Protein AF-J5KHW5-F1 (afdb_monomer)

Radius of gyration: 17.53 Å; Cα contacts (8 Å, |Δi|>4): 215; chains: 1; bounding box: 43×34×51 Å

Sequence (132 aa):
MKPLFPSVDVSGYTIIEFDVNENGKVIKPRSKESKCLLLNKKTDQKEFKDCGVFIYESIAASRYIKFSKPINSDGKSCRLQNQQHKFTFINKKGADYKYFENIRKSPDLKDMSHKEITPLKTPVDQARPRDY

Structure (mmCIF, N/CA/C/O backbone):
data_AF-J5KHW5-F1
#
_entry.id   AF-J5KHW5-F1
#
loop_
_atom_site.group_PDB
_atom_site.id
_atom_site.type_symbol
_atom_site.label_atom_id
_atom_site.label_alt_id
_atom_site.label_comp_id
_atom_site.label_asym_id
_atom_site.label_entity_id
_atom_site.label_seq_id
_atom_site.pdbx_PDB_ins_code
_atom_site.Cartn_x
_atom_site.Cartn_y
_atom_site.Cartn_z
_atom_site.occupancy
_atom_site.B_iso_or_equiv
_atom_site.auth_seq_id
_atom_site.auth_comp_id
_atom_site.auth_asym_id
_atom_site.auth_atom_id
_atom_site.pdbx_PDB_model_num
ATOM 1 N N . MET A 1 1 ? -2.599 -10.042 5.429 1.00 51.66 1 MET A N 1
ATOM 2 C CA . MET A 1 1 ? -2.425 -10.837 4.192 1.00 51.66 1 MET A CA 1
ATOM 3 C C . MET A 1 1 ? -1.450 -10.090 3.291 1.00 51.66 1 MET A C 1
ATOM 5 O O . MET A 1 1 ? -1.493 -8.866 3.303 1.00 51.66 1 MET A O 1
ATOM 9 N N . LYS A 1 2 ? -0.542 -10.777 2.583 1.00 66.25 2 LYS A N 1
ATOM 10 C CA . LYS A 1 2 ? 0.315 -10.121 1.575 1.00 66.25 2 LYS A CA 1
ATOM 11 C C . LYS A 1 2 ? -0.520 -9.861 0.311 1.00 66.25 2 LYS A C 1
ATOM 13 O O . LYS A 1 2 ? -1.327 -10.732 -0.011 1.00 66.25 2 LYS A O 1
ATOM 18 N N . PRO A 1 3 ? -0.367 -8.712 -0.369 1.00 64.81 3 PRO A N 1
ATOM 19 C CA . PRO A 1 3 ? -1.068 -8.468 -1.626 1.00 64.81 3 PRO A CA 1
ATOM 20 C C . PRO A 1 3 ? -0.683 -9.526 -2.662 1.00 64.81 3 PRO A C 1
ATOM 22 O O . PRO A 1 3 ? 0.460 -9.998 -2.673 1.00 64.81 3 PRO A O 1
ATOM 25 N N . LEU A 1 4 ? -1.642 -9.906 -3.508 1.00 72.38 4 LEU A N 1
ATOM 26 C CA . LEU A 1 4 ? -1.362 -10.771 -4.645 1.00 72.38 4 LEU A CA 1
ATOM 27 C C . LEU A 1 4 ? -0.532 -9.983 -5.656 1.00 72.38 4 LEU A C 1
ATOM 29 O O . LEU A 1 4 ? -0.736 -8.786 -5.857 1.00 72.38 4 LEU A O 1
ATOM 33 N N . PHE A 1 5 ? 0.448 -10.648 -6.257 1.00 69.31 5 PHE A N 1
ATOM 34 C CA . PHE A 1 5 ? 1.217 -10.032 -7.326 1.00 69.31 5 PHE A CA 1
ATOM 35 C C . PHE A 1 5 ? 0.321 -9.938 -8.568 1.00 69.31 5 PHE A C 1
ATOM 37 O O . PHE A 1 5 ? -0.278 -10.955 -8.929 1.00 69.31 5 PHE A O 1
ATOM 44 N N . PRO A 1 6 ? 0.203 -8.769 -9.219 1.00 67.62 6 PRO A N 1
ATOM 45 C CA . PRO A 1 6 ? -0.576 -8.665 -10.446 1.00 67.62 6 PRO A CA 1
ATOM 46 C C . PRO A 1 6 ? 0.076 -9.509 -11.548 1.00 67.62 6 PRO A C 1
ATOM 48 O O . PRO A 1 6 ? 1.276 -9.772 -11.506 1.00 67.62 6 PRO A O 1
ATOM 51 N N . SER A 1 7 ? -0.687 -9.926 -12.559 1.00 69.56 7 SER A N 1
ATOM 52 C CA . SER A 1 7 ? -0.223 -10.844 -13.620 1.00 69.56 7 SER A CA 1
ATOM 53 C C . SER A 1 7 ? 0.805 -10.244 -14.596 1.00 69.56 7 SER A C 1
ATOM 55 O O . SER A 1 7 ? 0.984 -10.757 -15.696 1.00 69.56 7 SER A O 1
ATOM 57 N N . VAL A 1 8 ? 1.465 -9.150 -14.221 1.00 71.81 8 VAL A N 1
ATOM 58 C CA . VAL A 1 8 ? 2.430 -8.418 -15.040 1.00 71.81 8 VAL A CA 1
ATOM 59 C C . VAL A 1 8 ? 3.839 -8.545 -14.472 1.00 71.81 8 VAL A C 1
ATOM 61 O O . VAL A 1 8 ? 4.052 -8.507 -13.260 1.00 71.81 8 VAL A O 1
ATOM 64 N N . ASP A 1 9 ? 4.815 -8.665 -15.369 1.00 81.06 9 ASP A N 1
ATOM 65 C CA . ASP A 1 9 ? 6.225 -8.884 -15.039 1.00 81.06 9 ASP A CA 1
ATOM 66 C C . ASP A 1 9 ? 6.949 -7.564 -14.720 1.00 81.06 9 ASP A C 1
ATOM 68 O O . ASP A 1 9 ? 7.917 -7.177 -15.367 1.00 81.06 9 ASP A O 1
ATOM 72 N N . VAL A 1 10 ? 6.437 -6.819 -13.739 1.00 86.56 10 VAL A N 1
ATOM 73 C CA . VAL A 1 10 ? 6.991 -5.525 -13.321 1.00 86.56 10 VAL A CA 1
ATOM 74 C C . VAL A 1 10 ? 7.071 -5.453 -11.802 1.00 86.56 10 VAL A C 1
ATOM 76 O O . VAL A 1 10 ? 6.171 -5.908 -11.097 1.00 86.56 10 VAL A O 1
ATOM 79 N N . SER A 1 11 ? 8.161 -4.887 -11.285 1.00 90.62 11 SER A N 1
ATOM 80 C CA . SER A 1 11 ? 8.291 -4.579 -9.859 1.00 90.62 11 SER A CA 1
ATOM 81 C C . SER A 1 11 ? 7.886 -3.140 -9.569 1.00 90.62 11 SER A C 1
ATOM 83 O O . SER A 1 11 ? 7.869 -2.291 -10.454 1.00 90.62 11 SER A O 1
ATOM 85 N N . GLY A 1 12 ? 7.597 -2.821 -8.315 1.00 91.62 12 GLY A N 1
ATOM 86 C CA . GLY A 1 12 ? 7.193 -1.479 -7.931 1.00 91.62 12 GLY A CA 1
ATOM 87 C C . GLY A 1 12 ? 6.683 -1.394 -6.504 1.00 91.62 12 GLY A C 1
ATOM 88 O O . GLY A 1 12 ? 6.936 -2.271 -5.675 1.00 91.62 12 GLY A O 1
ATOM 89 N N . TYR A 1 13 ? 5.9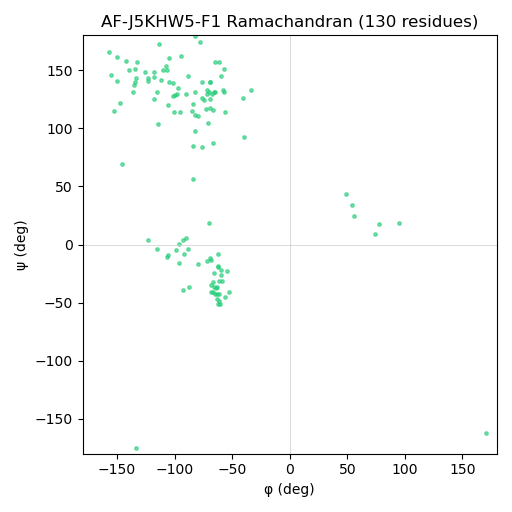68 -0.317 -6.204 1.00 92.00 13 TYR A N 1
ATOM 90 C CA . TYR A 1 13 ? 5.307 -0.134 -4.921 1.00 92.00 13 TYR A CA 1
ATOM 91 C C . TYR A 1 13 ? 4.037 0.703 -5.047 1.00 92.00 13 TYR A C 1
ATOM 93 O O . TYR A 1 13 ? 3.871 1.479 -5.985 1.00 92.00 13 TYR A O 1
ATOM 101 N N . THR A 1 14 ? 3.187 0.605 -4.032 1.00 93.88 14 THR A N 1
ATOM 102 C CA . THR A 1 14 ? 2.032 1.481 -3.839 1.00 93.88 14 THR A CA 1
ATOM 103 C C . THR A 1 14 ? 1.961 1.921 -2.388 1.00 93.88 14 THR A C 1
ATOM 105 O O . THR A 1 14 ? 2.139 1.112 -1.478 1.00 93.88 14 THR A O 1
ATOM 108 N N . ILE A 1 15 ? 1.678 3.199 -2.162 1.00 94.88 15 ILE A N 1
ATOM 109 C CA . ILE A 1 15 ? 1.342 3.757 -0.856 1.00 94.88 15 ILE A CA 1
ATOM 110 C C . ILE A 1 15 ? -0.174 3.910 -0.801 1.00 94.88 15 ILE A C 1
ATOM 112 O O . ILE A 1 15 ? -0.759 4.702 -1.544 1.00 94.88 15 ILE A O 1
ATOM 116 N N . ILE A 1 16 ? -0.807 3.142 0.081 1.00 94.88 16 ILE A N 1
ATOM 117 C CA . ILE A 1 16 ? -2.239 3.239 0.358 1.00 94.88 16 ILE A CA 1
ATOM 118 C C . ILE A 1 16 ? -2.431 4.084 1.606 1.00 94.88 16 ILE A C 1
ATOM 120 O O . ILE A 1 16 ? -1.813 3.816 2.634 1.00 94.88 16 ILE A O 1
ATOM 124 N N . GLU A 1 17 ? -3.300 5.080 1.504 1.00 96.19 17 GLU A N 1
ATOM 125 C CA . GLU A 1 17 ? -3.784 5.875 2.622 1.00 96.19 17 GLU A CA 1
ATOM 126 C C . GLU A 1 17 ? -5.176 5.393 3.032 1.00 96.19 17 GLU A C 1
ATOM 128 O O . GLU A 1 17 ? -6.003 5.064 2.181 1.00 96.19 17 GLU A O 1
ATOM 133 N N . PHE A 1 18 ? -5.429 5.315 4.331 1.00 96.06 18 PHE A N 1
ATOM 134 C CA . PHE A 1 18 ? -6.683 4.832 4.890 1.00 96.06 18 PHE A CA 1
ATOM 135 C C . PHE A 1 18 ? -6.906 5.368 6.304 1.00 96.06 18 PHE A C 1
ATOM 137 O O . PHE A 1 18 ? -5.977 5.821 6.970 1.00 96.06 18 PHE A O 1
ATOM 144 N N . ASP A 1 19 ? -8.136 5.241 6.789 1.00 96.12 19 ASP A N 1
ATOM 145 C CA . ASP A 1 19 ? -8.461 5.488 8.191 1.00 96.12 19 ASP A CA 1
ATOM 146 C C . ASP A 1 19 ? -8.674 4.156 8.922 1.00 96.12 19 ASP A C 1
ATOM 148 O O . ASP A 1 19 ? -8.962 3.121 8.313 1.00 96.12 19 ASP A O 1
ATOM 152 N N . VAL A 1 20 ? -8.580 4.179 10.248 1.00 94.38 20 VAL A N 1
ATOM 153 C CA . VAL A 1 20 ? -8.910 3.052 11.124 1.00 94.38 20 VAL A CA 1
ATOM 154 C C . VAL A 1 20 ? -10.053 3.472 12.031 1.00 94.38 20 VAL A C 1
ATOM 156 O O . VAL A 1 20 ? -9.980 4.493 12.718 1.00 94.38 20 VAL A O 1
ATOM 159 N N . ASN A 1 21 ? -11.130 2.694 12.024 1.00 94.56 21 ASN A N 1
ATOM 160 C CA . ASN A 1 21 ? -12.263 2.955 12.898 1.00 94.56 21 ASN A CA 1
ATOM 161 C C . ASN A 1 21 ? -12.001 2.489 14.343 1.00 94.56 21 ASN A C 1
ATOM 163 O O . ASN A 1 21 ? -11.024 1.809 14.642 1.00 94.56 21 ASN A O 1
ATOM 167 N N . GLU A 1 22 ? -12.949 2.798 15.219 1.00 93.06 22 GLU A N 1
ATOM 168 C CA . GLU A 1 22 ? -12.969 2.448 16.650 1.00 93.06 22 GLU A CA 1
ATOM 169 C C . GLU A 1 22 ? -12.805 0.945 16.944 1.00 93.06 22 GLU A C 1
ATOM 171 O O . GLU A 1 22 ? -12.336 0.549 18.007 1.00 93.06 22 GLU A O 1
ATOM 176 N N . ASN A 1 23 ? -13.130 0.083 15.979 1.00 92.56 23 ASN A N 1
ATOM 177 C CA . ASN A 1 23 ? -12.997 -1.366 16.110 1.00 92.56 23 ASN A CA 1
ATOM 178 C C . ASN A 1 23 ? -11.651 -1.903 15.596 1.00 92.56 23 ASN A C 1
ATOM 180 O O . ASN A 1 23 ? -11.466 -3.118 15.553 1.00 92.56 23 ASN A O 1
ATOM 184 N N . GLY A 1 24 ? -10.730 -1.032 15.172 1.00 90.62 24 GLY A N 1
ATOM 185 C CA . GLY A 1 24 ? -9.451 -1.435 14.585 1.00 90.62 24 GLY A CA 1
ATOM 186 C C . GLY A 1 24 ? -9.553 -1.902 13.126 1.00 90.62 24 GLY A C 1
ATOM 187 O O . GLY A 1 24 ? -8.651 -2.578 12.627 1.00 90.62 24 GLY A O 1
ATOM 188 N N . LYS A 1 25 ? -10.649 -1.572 12.423 1.00 94.25 25 LYS A N 1
ATOM 189 C CA . LYS A 1 25 ? -10.858 -1.937 11.013 1.00 94.25 25 LYS A CA 1
ATOM 190 C C . LYS A 1 25 ? -10.474 -0.788 10.084 1.00 94.25 25 LYS A C 1
ATOM 192 O O . LYS A 1 25 ? -10.900 0.349 10.285 1.00 94.25 25 LYS A O 1
ATOM 197 N N . VAL A 1 26 ? -9.747 -1.127 9.022 1.00 94.12 26 VAL A N 1
ATOM 198 C CA . VAL A 1 26 ? -9.415 -0.217 7.920 1.00 94.12 26 VAL A CA 1
ATOM 199 C C . VAL A 1 26 ? -10.674 0.207 7.160 1.00 94.12 26 VAL A C 1
ATOM 201 O O . VAL A 1 26 ? -11.483 -0.631 6.750 1.00 94.12 26 VAL A O 1
ATOM 204 N N . ILE A 1 27 ? -10.825 1.512 6.940 1.00 96.00 27 ILE A N 1
ATOM 205 C CA . ILE A 1 27 ? -11.905 2.127 6.165 1.00 96.00 27 ILE A CA 1
ATOM 206 C C . ILE A 1 27 ? -11.337 3.149 5.170 1.00 96.00 27 ILE A C 1
ATOM 208 O O . ILE A 1 27 ? -10.241 3.672 5.350 1.00 96.00 27 ILE A O 1
ATOM 212 N N . LYS A 1 28 ? -12.102 3.421 4.104 1.00 95.81 28 LYS A N 1
ATOM 213 C CA . LYS A 1 28 ? -11.759 4.387 3.042 1.00 95.81 28 LYS A CA 1
ATOM 214 C C . LYS A 1 28 ? -10.333 4.239 2.451 1.00 95.81 28 LYS A C 1
ATOM 216 O O . LYS A 1 28 ? -9.671 5.253 2.245 1.00 95.81 28 LYS A O 1
ATOM 221 N N . PRO A 1 29 ? -9.840 3.017 2.155 1.00 96.38 29 PRO A N 1
ATOM 222 C CA . PRO A 1 29 ? -8.519 2.870 1.556 1.00 96.38 29 PRO A CA 1
ATOM 223 C C . PRO A 1 29 ? -8.474 3.473 0.150 1.00 96.38 29 PRO A C 1
ATOM 225 O O . PRO A 1 29 ? -9.326 3.169 -0.688 1.00 96.38 29 PRO A O 1
ATOM 228 N N . ARG A 1 30 ? -7.454 4.288 -0.116 1.00 96.38 30 ARG A N 1
ATOM 229 C CA . ARG A 1 30 ? -7.193 4.928 -1.408 1.00 96.38 30 ARG A CA 1
ATOM 230 C C . ARG A 1 30 ? -5.705 4.921 -1.738 1.00 96.38 30 ARG A C 1
ATOM 232 O O . ARG A 1 30 ? -4.865 4.964 -0.845 1.00 96.38 30 ARG A O 1
ATOM 239 N N . SER A 1 31 ? -5.369 4.887 -3.023 1.00 95.69 31 SER A N 1
ATOM 240 C CA . SER A 1 31 ? -3.976 5.037 -3.451 1.00 95.69 31 SER A CA 1
ATOM 241 C C . SER A 1 31 ? -3.550 6.494 -3.359 1.00 95.69 31 SER A C 1
ATOM 243 O O . SER A 1 31 ? -4.200 7.360 -3.939 1.00 95.69 31 SER A O 1
ATOM 245 N N . LYS A 1 32 ? -2.447 6.744 -2.654 1.00 95.19 32 LYS A N 1
ATOM 246 C CA . LYS A 1 32 ? -1.769 8.043 -2.620 1.00 95.19 32 LYS A CA 1
ATOM 247 C C . LYS A 1 32 ? -0.674 8.123 -3.678 1.00 95.19 32 LYS A C 1
ATOM 249 O O . LYS A 1 32 ? -0.510 9.150 -4.320 1.00 95.19 32 LYS A O 1
ATOM 254 N N . GLU A 1 33 ? 0.056 7.031 -3.867 1.00 93.75 33 GLU A N 1
ATOM 255 C CA . GLU A 1 33 ? 1.158 6.935 -4.820 1.00 93.75 33 GLU A CA 1
ATOM 256 C C . GLU A 1 33 ? 1.269 5.494 -5.306 1.00 93.75 33 GLU A C 1
ATOM 258 O O . GLU A 1 33 ? 1.124 4.563 -4.516 1.00 93.75 33 GLU A O 1
ATOM 263 N N . SER A 1 34 ? 1.547 5.290 -6.589 1.00 94.94 34 SER A N 1
ATOM 264 C CA . SER A 1 34 ? 1.793 3.960 -7.139 1.00 94.94 34 SER A CA 1
ATOM 265 C C . SER A 1 34 ? 2.805 4.059 -8.264 1.00 94.94 34 SER A C 1
ATOM 267 O O . SER A 1 34 ? 2.582 4.794 -9.225 1.00 94.94 34 SER A O 1
ATOM 269 N N . LYS A 1 35 ? 3.921 3.337 -8.134 1.00 94.62 35 LYS A N 1
ATOM 270 C CA . LYS A 1 35 ? 5.042 3.409 -9.068 1.00 94.62 35 LYS A CA 1
ATOM 271 C C . LYS A 1 35 ? 5.554 2.042 -9.484 1.00 94.62 35 LYS A C 1
ATOM 273 O O . LYS A 1 35 ? 5.652 1.124 -8.673 1.00 94.62 35 LYS A O 1
ATOM 278 N N . CYS A 1 36 ? 5.954 1.953 -10.743 1.00 92.88 36 CYS A N 1
ATOM 279 C CA . CYS A 1 36 ? 6.602 0.811 -11.362 1.00 92.88 36 CYS A CA 1
ATOM 280 C C . CYS A 1 36 ? 8.083 1.120 -11.542 1.00 92.88 36 CYS A C 1
ATOM 282 O O . CYS A 1 36 ? 8.453 2.230 -11.922 1.00 92.88 36 CYS A O 1
ATOM 284 N N . LEU A 1 37 ? 8.923 0.129 -11.284 1.00 91.12 37 LEU A N 1
ATOM 285 C CA . LEU A 1 37 ? 10.341 0.178 -11.571 1.00 91.12 37 LEU A CA 1
ATOM 286 C C . LEU A 1 37 ? 10.547 -0.166 -13.046 1.00 91.12 37 LEU A C 1
ATOM 288 O O . LEU A 1 37 ? 10.314 -1.299 -13.457 1.00 91.12 37 LEU A O 1
ATOM 292 N N . LEU A 1 38 ? 10.964 0.815 -13.840 1.00 89.62 38 LEU A N 1
ATOM 293 C CA . LEU A 1 38 ? 11.129 0.673 -15.284 1.00 89.62 38 LEU A CA 1
ATOM 294 C C . LEU A 1 38 ? 12.544 1.077 -15.697 1.00 89.62 38 LEU A C 1
ATOM 296 O O . LEU A 1 38 ? 13.147 1.961 -15.092 1.00 89.62 38 LEU A O 1
ATOM 300 N N . LEU A 1 39 ? 13.067 0.445 -16.749 1.00 88.00 39 LEU A N 1
ATOM 301 C CA . LEU A 1 39 ? 14.338 0.838 -17.352 1.00 88.00 39 LEU A CA 1
ATOM 302 C C . LEU A 1 39 ? 14.154 2.125 -18.165 1.00 88.00 39 LEU A C 1
ATOM 304 O O . LEU A 1 39 ? 13.327 2.193 -19.080 1.00 88.00 39 LEU A O 1
ATOM 308 N N . ASN A 1 40 ? 14.946 3.144 -17.857 1.00 88.69 40 ASN A N 1
ATOM 309 C CA . ASN A 1 40 ? 15.051 4.343 -18.667 1.00 88.69 40 ASN A CA 1
ATOM 310 C C . ASN A 1 40 ? 15.971 4.065 -19.861 1.00 88.69 40 ASN A C 1
ATOM 312 O O . ASN A 1 40 ? 17.181 3.947 -19.709 1.00 88.69 40 ASN A O 1
ATOM 316 N N . LYS A 1 41 ? 15.405 4.009 -21.070 1.00 88.88 41 LYS A N 1
ATOM 317 C CA . LYS A 1 41 ? 16.162 3.706 -22.298 1.00 88.88 41 LYS A CA 1
ATOM 318 C C . LYS A 1 41 ? 17.251 4.731 -22.644 1.00 88.88 41 LYS A C 1
ATOM 320 O O . LYS A 1 41 ? 18.106 4.427 -23.463 1.00 88.88 41 LYS A O 1
ATOM 325 N N . LYS A 1 42 ? 17.198 5.948 -22.088 1.00 90.19 42 LYS A N 1
ATOM 326 C CA . LYS A 1 42 ? 18.182 7.007 -22.369 1.00 90.19 42 LYS A CA 1
ATOM 327 C C . LYS A 1 42 ? 19.400 6.929 -21.454 1.00 90.19 42 LYS A C 1
ATOM 329 O O . LYS A 1 42 ? 20.498 7.238 -21.892 1.00 90.19 42 LYS A O 1
ATOM 334 N N . THR A 1 43 ? 19.193 6.565 -20.191 1.00 90.19 43 THR A N 1
ATOM 335 C CA . THR A 1 43 ? 20.252 6.519 -19.170 1.00 90.19 43 THR A CA 1
ATOM 336 C C . THR A 1 43 ? 20.692 5.098 -18.828 1.00 90.19 43 THR A C 1
ATOM 338 O O . THR A 1 43 ? 21.660 4.934 -18.096 1.00 90.19 43 THR A O 1
ATOM 341 N N . ASP A 1 44 ? 19.973 4.088 -19.325 1.00 86.75 44 ASP A N 1
ATOM 342 C CA . ASP A 1 44 ? 20.122 2.665 -18.996 1.00 86.75 44 ASP A CA 1
ATOM 343 C C . ASP A 1 44 ? 20.013 2.358 -17.487 1.00 86.75 44 ASP A C 1
ATOM 345 O O . ASP A 1 44 ? 20.507 1.357 -16.972 1.00 86.75 44 ASP A O 1
ATOM 349 N N . GLN A 1 45 ? 19.329 3.235 -16.745 1.00 87.00 45 GLN A N 1
ATOM 350 C CA . GLN A 1 45 ? 19.115 3.106 -15.305 1.00 87.00 45 GLN A CA 1
ATOM 351 C C . GLN A 1 45 ? 17.655 2.799 -14.987 1.00 87.00 45 GLN A C 1
ATOM 353 O O . GLN A 1 45 ? 16.740 3.214 -15.698 1.00 87.00 45 GLN A O 1
ATOM 358 N N . LYS A 1 46 ? 17.417 2.076 -13.889 1.00 86.44 46 LYS A N 1
ATOM 359 C CA . LYS A 1 46 ? 16.058 1.824 -13.403 1.00 86.44 46 LYS A CA 1
ATOM 360 C C . LYS A 1 46 ? 15.548 3.001 -12.584 1.00 86.44 46 LYS A C 1
ATOM 362 O O . LYS A 1 46 ? 16.212 3.440 -11.648 1.00 86.44 46 LYS A O 1
ATOM 367 N N . GLU A 1 47 ? 14.337 3.441 -12.893 1.00 89.62 47 GLU A N 1
ATOM 368 C CA . GLU A 1 47 ? 13.667 4.545 -12.213 1.00 89.62 47 GLU A CA 1
ATOM 369 C C . GLU A 1 47 ? 12.211 4.194 -11.889 1.00 89.62 47 GLU A C 1
ATOM 371 O O . GLU A 1 47 ? 11.572 3.392 -12.576 1.00 89.62 47 GLU A O 1
ATOM 376 N N . PHE A 1 48 ? 11.685 4.792 -10.821 1.00 91.62 48 PHE A N 1
ATOM 377 C CA . PHE A 1 48 ? 10.285 4.640 -10.445 1.00 91.62 48 PHE A CA 1
ATOM 378 C C . PHE A 1 48 ? 9.418 5.627 -11.230 1.00 91.62 48 PHE A C 1
ATOM 380 O O . PHE A 1 48 ? 9.589 6.838 -11.097 1.00 91.62 48 PHE A O 1
ATOM 387 N N . LYS A 1 49 ? 8.457 5.113 -12.001 1.00 93.50 49 LYS A N 1
ATOM 388 C CA . LYS A 1 49 ? 7.460 5.908 -12.737 1.00 93.50 49 LYS A CA 1
ATOM 389 C C . LYS A 1 49 ? 6.059 5.607 -12.264 1.00 93.50 49 LYS A C 1
ATOM 391 O O . LYS A 1 49 ? 5.776 4.464 -11.916 1.00 93.50 49 LYS A O 1
ATOM 396 N N . ASP A 1 50 ? 5.184 6.601 -12.318 1.00 95.00 50 ASP A N 1
ATOM 397 C CA . ASP A 1 50 ? 3.784 6.428 -11.947 1.00 95.00 50 ASP A CA 1
ATOM 398 C C . ASP A 1 50 ? 3.120 5.326 -12.783 1.00 95.00 50 ASP A C 1
ATOM 400 O O . ASP A 1 50 ? 3.257 5.272 -14.007 1.00 95.00 50 ASP A O 1
ATOM 404 N N . CYS A 1 51 ? 2.425 4.412 -12.107 1.00 92.50 51 CYS A N 1
ATOM 405 C CA . CYS A 1 51 ? 1.693 3.327 -12.749 1.00 92.50 51 CYS A CA 1
ATOM 406 C C . CYS A 1 51 ? 0.538 2.823 -11.872 1.00 92.50 51 CYS A C 1
ATOM 408 O O . CYS A 1 51 ? 0.644 2.757 -10.649 1.00 92.50 51 CYS A O 1
ATOM 410 N N . GLY A 1 52 ? -0.567 2.402 -12.494 1.00 92.12 52 GLY A N 1
ATOM 411 C CA . GLY A 1 52 ? -1.769 1.929 -11.786 1.00 92.12 52 GLY A CA 1
ATOM 412 C C . GLY A 1 52 ? -1.794 0.436 -11.437 1.00 92.12 52 GLY A C 1
ATOM 413 O O . GLY A 1 52 ? -2.725 -0.024 -10.782 1.00 92.12 52 GLY A O 1
ATOM 414 N N . VAL A 1 53 ? -0.778 -0.317 -11.862 1.00 92.12 53 VAL A N 1
ATOM 415 C CA . VAL A 1 53 ? -0.731 -1.791 -11.857 1.00 92.12 53 VAL A CA 1
ATOM 416 C C . VAL A 1 53 ? -1.041 -2.416 -10.492 1.00 92.12 53 VAL A C 1
ATOM 418 O O . VAL A 1 53 ? -1.738 -3.423 -10.404 1.00 92.12 53 VAL A O 1
ATOM 421 N N . PHE A 1 54 ? -0.525 -1.822 -9.420 1.00 91.19 54 PHE A N 1
ATOM 422 C CA . PHE A 1 54 ? -0.554 -2.403 -8.078 1.00 91.19 54 PHE A CA 1
ATOM 423 C C . PHE A 1 54 ? -1.682 -1.850 -7.195 1.00 91.19 54 PHE A C 1
ATOM 425 O O . PHE A 1 54 ? -1.863 -2.311 -6.065 1.00 91.19 54 PHE A O 1
ATOM 432 N N . ILE A 1 55 ? -2.442 -0.860 -7.681 1.00 93.50 55 ILE A N 1
ATOM 433 C CA . ILE A 1 55 ? -3.412 -0.108 -6.872 1.00 93.50 55 ILE A CA 1
ATOM 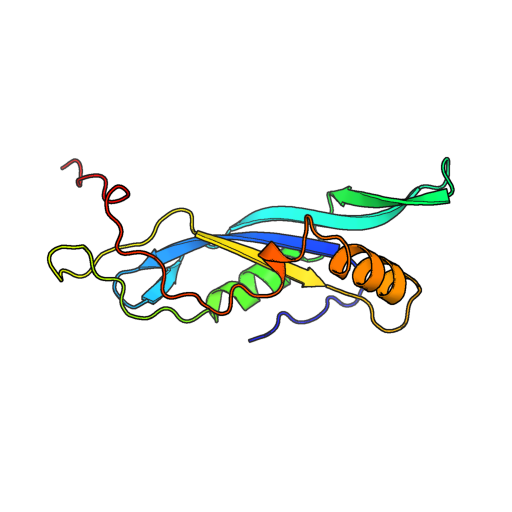434 C C . ILE A 1 55 ? -4.509 -1.025 -6.336 1.00 93.50 55 ILE A C 1
ATOM 436 O O . ILE A 1 55 ? -4.780 -1.021 -5.135 1.00 93.50 55 ILE A O 1
ATOM 440 N N . TYR A 1 56 ? -5.126 -1.815 -7.217 1.00 93.38 56 TYR A N 1
ATOM 441 C CA . TYR A 1 56 ? -6.252 -2.674 -6.855 1.00 93.38 56 TYR A CA 1
ATOM 442 C C . TYR A 1 56 ? -5.858 -3.694 -5.782 1.00 93.38 56 TYR A C 1
ATOM 444 O O . TYR A 1 56 ? -6.481 -3.748 -4.720 1.00 93.38 56 TYR A O 1
ATOM 452 N N . GLU A 1 57 ? -4.768 -4.426 -6.017 1.00 91.81 57 GLU A N 1
ATOM 453 C CA . GLU A 1 57 ? -4.266 -5.441 -5.087 1.00 91.81 57 GLU A CA 1
ATOM 454 C C . GLU A 1 57 ? -3.838 -4.838 -3.748 1.00 91.81 57 GLU A C 1
ATOM 456 O O . GLU A 1 57 ? -4.083 -5.410 -2.686 1.00 91.81 57 GLU A O 1
ATOM 461 N N . SER A 1 58 ? -3.260 -3.637 -3.771 1.00 92.44 58 SER A N 1
ATOM 462 C CA . SER A 1 58 ? -2.873 -2.919 -2.555 1.00 92.44 58 SER A CA 1
ATOM 463 C C . SER A 1 58 ? -4.089 -2.459 -1.743 1.00 92.44 58 SER A C 1
ATOM 465 O O . SER A 1 58 ? -4.094 -2.578 -0.517 1.00 92.44 58 SER A O 1
ATOM 467 N N . ILE A 1 59 ? -5.149 -1.974 -2.399 1.00 94.06 59 ILE A N 1
ATOM 468 C CA . ILE A 1 59 ? -6.418 -1.621 -1.741 1.00 94.06 59 ILE A CA 1
ATOM 469 C C . ILE A 1 59 ? -7.107 -2.871 -1.181 1.00 94.06 59 ILE A C 1
ATOM 471 O O . ILE A 1 59 ? -7.651 -2.835 -0.078 1.00 94.06 59 ILE A O 1
ATOM 475 N N . ALA A 1 60 ? -7.097 -3.982 -1.917 1.00 92.12 60 ALA A N 1
ATOM 476 C CA . ALA A 1 60 ? -7.659 -5.237 -1.438 1.00 92.12 60 ALA A CA 1
ATOM 477 C C . ALA A 1 60 ? -6.894 -5.739 -0.204 1.00 92.12 60 ALA A C 1
ATOM 479 O O . ALA A 1 60 ? -7.509 -6.050 0.816 1.00 92.12 60 ALA A O 1
ATOM 480 N N . ALA A 1 61 ? -5.560 -5.732 -0.252 1.00 89.81 61 ALA A N 1
ATOM 481 C CA . ALA A 1 61 ? -4.705 -6.162 0.848 1.00 89.81 61 ALA A CA 1
ATOM 482 C C . ALA A 1 61 ? -4.812 -5.265 2.088 1.00 89.81 61 ALA A C 1
ATOM 484 O O . ALA A 1 61 ? -4.787 -5.780 3.209 1.00 89.81 61 ALA A O 1
ATOM 485 N N . SER A 1 62 ? -4.972 -3.947 1.916 1.00 91.94 62 SER A N 1
ATOM 486 C CA . SER A 1 62 ? -5.070 -3.010 3.044 1.00 91.94 62 SER A CA 1
ATOM 487 C C . SER A 1 62 ? -6.270 -3.297 3.945 1.00 91.94 62 SER A C 1
ATOM 489 O O . SER A 1 62 ? -6.168 -3.163 5.163 1.00 91.94 62 SER A O 1
ATOM 491 N N . ARG A 1 63 ? -7.374 -3.810 3.388 1.00 90.81 63 ARG A N 1
ATOM 492 C CA . ARG A 1 63 ? -8.565 -4.220 4.155 1.00 90.81 63 ARG A CA 1
ATOM 493 C C . ARG A 1 63 ? -8.293 -5.352 5.151 1.00 90.81 63 ARG A C 1
ATOM 495 O O . ARG A 1 63 ? -9.075 -5.533 6.080 1.00 90.81 63 ARG A O 1
ATOM 502 N N . TYR A 1 64 ? -7.202 -6.098 4.971 1.00 91.44 64 TYR A N 1
ATOM 503 C CA . TYR A 1 64 ? -6.787 -7.187 5.858 1.00 91.44 64 TYR A CA 1
ATOM 504 C C . TYR A 1 64 ? -5.743 -6.769 6.900 1.00 91.44 64 TYR A C 1
ATOM 506 O O . TYR A 1 64 ? -5.289 -7.621 7.670 1.00 91.44 64 TYR A O 1
ATOM 514 N N . ILE A 1 65 ? -5.325 -5.500 6.926 1.00 87.88 65 ILE A N 1
ATOM 515 C CA . ILE A 1 65 ? -4.489 -4.981 8.008 1.00 87.88 65 ILE A CA 1
ATOM 516 C C . ILE A 1 65 ? -5.356 -4.924 9.269 1.00 87.88 65 ILE A C 1
ATOM 518 O O . ILE A 1 65 ? -6.445 -4.349 9.265 1.00 87.88 65 ILE A O 1
ATOM 522 N N . LYS A 1 66 ? -4.881 -5.558 10.342 1.00 84.56 66 LYS A N 1
ATOM 523 C CA . LYS A 1 66 ? -5.563 -5.579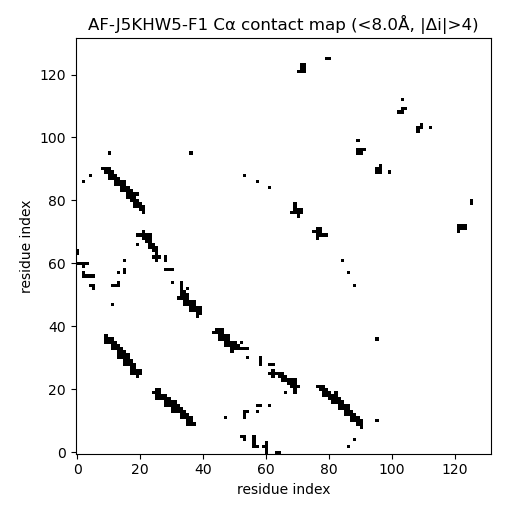 11.636 1.00 84.56 66 LYS A CA 1
ATOM 524 C C . LYS A 1 66 ? -4.896 -4.583 12.568 1.00 84.56 66 LYS A C 1
ATOM 526 O O . LYS A 1 66 ? -3.687 -4.659 12.769 1.00 84.56 66 LYS A O 1
ATOM 531 N N . PHE A 1 67 ? -5.697 -3.709 13.158 1.00 88.88 67 PHE A N 1
ATOM 532 C CA . PHE A 1 67 ? -5.283 -2.866 14.268 1.00 88.88 67 PHE A CA 1
ATOM 533 C C . PHE A 1 67 ? -5.924 -3.386 15.551 1.00 88.88 67 PHE A C 1
ATOM 535 O O . PHE A 1 67 ? -7.020 -3.953 15.529 1.00 88.88 67 PHE A O 1
ATOM 542 N N . SER A 1 68 ? -5.249 -3.182 16.679 1.00 88.94 68 SER A N 1
ATOM 543 C CA . SER A 1 68 ? -5.939 -3.185 17.965 1.00 88.94 68 SER A CA 1
ATOM 544 C C . SER A 1 68 ? -6.980 -2.062 17.978 1.00 88.94 68 SER A C 1
ATOM 546 O O . SER A 1 68 ? -6.870 -1.097 17.217 1.00 88.94 68 SER A O 1
ATOM 548 N N . LYS A 1 69 ? -8.007 -2.189 18.827 1.00 92.50 69 LYS A N 1
ATOM 549 C CA . LYS A 1 69 ? -8.984 -1.113 19.025 1.00 92.50 69 LYS A CA 1
ATOM 550 C C . LYS A 1 69 ? -8.226 0.149 19.455 1.00 92.50 69 LYS A C 1
ATOM 552 O O . LYS A 1 69 ? -7.598 0.116 20.516 1.00 92.50 69 LYS A O 1
ATOM 557 N N . PRO A 1 70 ? -8.214 1.212 18.638 1.00 89.62 70 PRO A N 1
ATOM 558 C CA . PRO A 1 70 ? -7.446 2.399 18.959 1.00 89.62 70 PRO A CA 1
ATOM 559 C C . PRO A 1 70 ? -8.104 3.123 20.136 1.00 89.62 70 PRO A C 1
ATOM 561 O O . PRO A 1 70 ? -9.314 3.357 20.144 1.00 89.62 70 PRO A O 1
ATOM 564 N N . ILE A 1 71 ? -7.291 3.465 21.131 1.00 92.06 71 ILE A N 1
ATOM 565 C CA . ILE A 1 71 ? -7.696 4.229 22.310 1.00 92.06 71 ILE A CA 1
ATOM 566 C C . ILE A 1 71 ? -6.924 5.547 22.351 1.00 92.06 71 ILE A C 1
ATOM 568 O O . ILE A 1 71 ? -5.768 5.616 21.929 1.00 92.06 71 ILE A O 1
ATOM 572 N N . ASN A 1 72 ? -7.574 6.609 22.818 1.00 88.31 72 ASN A N 1
ATOM 573 C CA . ASN A 1 72 ? -6.927 7.891 23.070 1.00 88.31 72 ASN A CA 1
ATOM 574 C C . ASN A 1 72 ? -6.231 7.899 24.447 1.00 88.31 72 ASN A C 1
ATOM 576 O O . ASN A 1 72 ? -6.289 6.922 25.196 1.00 88.31 72 ASN A O 1
ATOM 580 N N . SER A 1 73 ? -5.590 9.018 24.787 1.00 87.69 73 SER A N 1
ATOM 581 C CA . SER A 1 73 ? -4.901 9.207 26.072 1.00 87.69 73 SER A CA 1
ATOM 582 C C . SER A 1 73 ? -5.818 9.079 27.297 1.00 87.69 73 SER A C 1
ATOM 584 O O . SER A 1 73 ? -5.339 8.747 28.374 1.00 87.69 73 SER A O 1
ATOM 586 N N . ASP A 1 74 ? -7.130 9.265 27.125 1.00 88.31 74 ASP A N 1
ATOM 587 C CA . ASP A 1 74 ? -8.140 9.121 28.184 1.00 88.31 74 ASP A CA 1
ATOM 588 C C . ASP A 1 74 ? -8.707 7.691 28.283 1.00 88.31 74 ASP A C 1
ATOM 590 O O . ASP A 1 74 ? -9.691 7.455 28.985 1.00 88.31 74 ASP A O 1
ATOM 594 N N . GLY A 1 75 ? -8.160 6.738 27.520 1.00 88.19 75 GLY A N 1
ATOM 595 C CA . GLY A 1 75 ? -8.640 5.354 27.464 1.00 88.19 75 GLY A CA 1
ATOM 596 C C . GLY A 1 75 ? -9.949 5.157 26.689 1.00 88.19 75 GLY A C 1
ATOM 597 O O . GLY A 1 75 ? -10.520 4.066 26.711 1.00 88.19 75 GLY A O 1
ATOM 598 N N . LYS A 1 76 ? -10.442 6.180 25.981 1.00 89.44 76 LYS A N 1
ATOM 599 C CA . LYS A 1 76 ? -11.662 6.108 25.166 1.00 89.44 76 LYS A CA 1
ATOM 600 C C . LYS A 1 76 ? -11.350 5.640 23.749 1.00 89.44 76 LYS A C 1
ATOM 602 O O . LYS A 1 76 ? -10.333 6.007 23.165 1.00 89.44 76 LYS A O 1
ATOM 607 N N . SER A 1 77 ? -12.272 4.871 23.175 1.00 90.81 77 SER A N 1
ATOM 608 C CA . SER A 1 77 ? -12.197 4.428 21.781 1.00 90.81 77 SER A CA 1
ATOM 609 C C . SER A 1 77 ? -12.130 5.621 20.821 1.00 90.81 77 SER A C 1
ATOM 611 O O . SER A 1 77 ? -12.912 6.564 20.951 1.00 90.81 77 SER A O 1
ATOM 613 N N . CYS A 1 78 ? -11.213 5.588 19.853 1.00 91.81 78 CYS A N 1
ATOM 614 C CA . CYS A 1 78 ? -10.983 6.691 18.918 1.00 91.81 78 CYS A CA 1
ATOM 615 C C . CYS A 1 78 ? -10.874 6.216 17.459 1.00 91.81 78 CYS A C 1
ATOM 617 O O . CYS A 1 78 ? -11.123 5.057 17.144 1.00 91.81 78 CYS A O 1
ATOM 619 N N . ARG A 1 79 ? -10.560 7.120 16.526 1.00 92.62 79 ARG A N 1
ATOM 620 C CA . ARG A 1 79 ? -10.285 6.784 15.120 1.00 92.62 79 ARG A CA 1
ATOM 621 C C . ARG A 1 79 ? -8.902 7.281 14.748 1.00 92.62 79 ARG A C 1
ATOM 623 O O . ARG A 1 79 ? -8.515 8.365 15.172 1.00 92.62 79 ARG A O 1
ATOM 630 N N . LEU A 1 80 ? -8.197 6.518 13.920 1.00 92.44 80 LEU A N 1
ATOM 631 C CA . LEU A 1 80 ? -6.926 6.946 13.338 1.00 92.44 80 LEU A CA 1
ATOM 632 C C . LEU A 1 80 ? -7.192 7.443 11.921 1.00 92.44 80 LEU A C 1
ATOM 634 O O . LEU A 1 80 ? -7.835 6.739 11.144 1.00 92.44 80 LEU A O 1
ATOM 638 N N . GLN A 1 81 ? -6.716 8.638 11.587 1.00 92.56 81 GLN A N 1
ATOM 639 C CA . GLN A 1 81 ? -6.903 9.230 10.260 1.00 92.56 81 GLN A CA 1
ATOM 640 C C . GLN A 1 81 ? -5.599 9.226 9.466 1.00 92.56 81 GLN A C 1
ATOM 642 O O . GLN A 1 81 ? -4.520 9.271 10.058 1.00 92.56 81 GLN A O 1
ATOM 647 N N . ASN A 1 82 ? -5.706 9.204 8.134 1.00 92.62 82 ASN A N 1
ATOM 648 C CA . ASN A 1 82 ? -4.584 9.377 7.198 1.00 92.62 82 ASN A CA 1
ATOM 649 C C . ASN A 1 82 ? -3.403 8.419 7.443 1.00 92.62 82 ASN A C 1
ATOM 651 O O . ASN A 1 82 ? -2.236 8.773 7.251 1.00 92.62 82 ASN A O 1
ATOM 655 N N . GLN A 1 83 ? -3.700 7.199 7.884 1.00 94.31 83 GLN A N 1
ATOM 656 C CA . GLN A 1 83 ? -2.699 6.157 8.058 1.00 94.31 83 GLN A CA 1
ATOM 657 C C . GLN A 1 83 ? -2.209 5.710 6.689 1.00 94.31 83 GLN A C 1
ATOM 659 O O . GLN A 1 83 ? -2.993 5.592 5.750 1.00 94.31 83 GLN A O 1
ATOM 664 N N . GLN A 1 84 ? -0.910 5.462 6.563 1.00 94.19 84 GLN A N 1
ATOM 665 C CA . GLN A 1 84 ? -0.306 5.074 5.294 1.00 94.19 84 GLN A CA 1
ATOM 666 C C . GLN A 1 84 ? 0.424 3.746 5.433 1.00 94.19 84 GLN A C 1
ATOM 668 O O . GLN A 1 84 ? 1.090 3.480 6.434 1.00 94.19 84 GLN A O 1
ATOM 673 N N . HIS A 1 85 ? 0.318 2.913 4.403 1.00 91.94 85 HIS A N 1
ATOM 674 C CA . HIS A 1 85 ? 1.076 1.675 4.301 1.00 91.94 85 HIS A CA 1
ATOM 675 C C . HIS A 1 85 ? 1.639 1.506 2.893 1.00 91.94 85 HIS A C 1
ATOM 677 O O . HIS A 1 85 ? 0.917 1.639 1.902 1.00 91.94 85 HIS A O 1
ATOM 683 N N . LYS A 1 86 ? 2.935 1.191 2.814 1.00 91.38 86 LYS A N 1
ATOM 684 C CA . LYS A 1 86 ? 3.637 0.937 1.557 1.00 91.38 86 LYS A CA 1
ATOM 685 C C . LYS A 1 86 ? 3.670 -0.559 1.265 1.00 91.38 86 LYS A C 1
ATOM 687 O O . LYS A 1 86 ? 4.360 -1.317 1.940 1.00 91.38 86 LYS A O 1
ATOM 692 N N . PHE A 1 87 ? 2.985 -0.969 0.208 1.00 89.38 87 PHE A N 1
ATOM 693 C CA . PHE A 1 87 ? 3.098 -2.304 -0.362 1.00 89.38 87 PHE A CA 1
ATOM 694 C C . PHE A 1 87 ? 4.187 -2.308 -1.428 1.00 89.38 87 PHE A C 1
ATOM 696 O O . PHE A 1 87 ? 4.189 -1.457 -2.312 1.00 89.38 87 PHE A O 1
ATOM 703 N N . THR A 1 88 ? 5.121 -3.254 -1.345 1.00 89.94 88 THR A N 1
ATOM 704 C CA . THR A 1 88 ? 6.209 -3.397 -2.322 1.00 89.94 88 THR A CA 1
ATOM 705 C C . THR A 1 88 ? 6.060 -4.721 -3.055 1.00 89.94 88 THR A C 1
ATOM 707 O O . THR A 1 88 ? 5.903 -5.773 -2.434 1.00 89.94 88 THR A O 1
ATOM 710 N N . PHE A 1 89 ? 6.138 -4.655 -4.376 1.00 87.81 89 PHE A N 1
ATOM 711 C CA . PHE A 1 89 ? 5.967 -5.763 -5.298 1.00 87.81 89 PHE 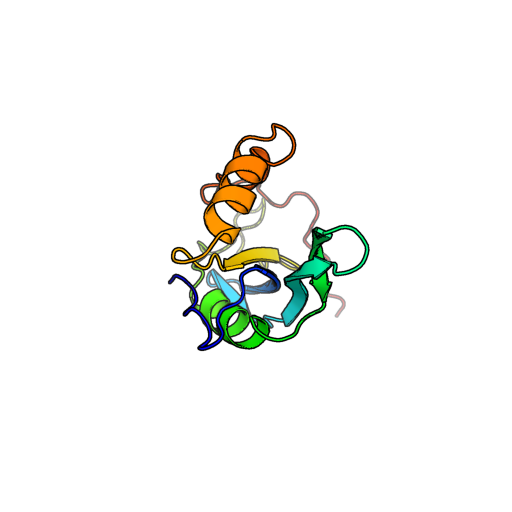A CA 1
ATOM 712 C C . PHE A 1 89 ? 7.308 -5.989 -5.984 1.00 87.81 89 PHE A C 1
ATOM 714 O O . PHE A 1 89 ? 7.714 -5.210 -6.836 1.00 87.81 89 PHE A O 1
ATOM 721 N N . ILE A 1 90 ? 8.030 -7.031 -5.576 1.00 85.69 90 ILE A N 1
ATOM 722 C CA . ILE A 1 90 ? 9.300 -7.413 -6.196 1.00 85.69 90 ILE A CA 1
ATOM 723 C C . ILE A 1 90 ? 9.085 -8.662 -7.041 1.00 85.69 90 ILE A C 1
ATOM 725 O O . ILE A 1 90 ? 8.741 -9.723 -6.511 1.00 85.69 90 ILE A O 1
ATOM 729 N N . ASN A 1 91 ? 9.351 -8.550 -8.336 1.00 79.75 91 ASN A N 1
ATOM 730 C CA . ASN A 1 91 ? 9.468 -9.703 -9.203 1.00 79.75 91 ASN A CA 1
ATOM 731 C C . ASN A 1 91 ? 10.767 -10.459 -8.880 1.00 79.75 91 ASN A C 1
ATOM 733 O O . ASN A 1 91 ? 11.872 -10.035 -9.222 1.00 79.75 91 ASN A O 1
ATOM 737 N N . LYS A 1 92 ? 10.630 -11.599 -8.197 1.00 68.81 92 LYS A N 1
ATOM 738 C CA . LYS A 1 92 ? 11.762 -12.413 -7.726 1.00 68.81 92 LYS A CA 1
ATOM 739 C C . LYS A 1 92 ? 12.507 -13.153 -8.836 1.00 68.81 92 LYS A C 1
ATOM 741 O O . LYS A 1 92 ? 13.589 -13.669 -8.578 1.00 68.81 92 LYS A O 1
ATOM 746 N N . LYS A 1 93 ? 11.932 -13.245 -10.036 1.00 67.50 93 LYS A N 1
ATOM 747 C CA . LYS A 1 93 ? 12.536 -13.960 -11.168 1.00 67.50 93 LYS A CA 1
ATOM 748 C C . LYS A 1 93 ? 13.402 -13.053 -12.051 1.00 67.50 93 LYS A C 1
ATOM 750 O O . LYS A 1 93 ? 14.100 -13.562 -12.919 1.00 67.50 93 LYS A O 1
ATOM 755 N N . GLY A 1 94 ? 13.380 -11.736 -11.824 1.00 66.06 94 GLY A N 1
ATOM 756 C CA . GLY A 1 94 ? 14.050 -10.744 -12.667 1.00 66.06 94 GLY A CA 1
ATOM 757 C C . GLY A 1 94 ? 15.216 -10.006 -12.000 1.00 66.06 94 GLY A C 1
ATOM 758 O O . GLY A 1 94 ? 15.444 -10.074 -10.791 1.00 66.06 94 GLY A O 1
ATOM 759 N N . ALA A 1 95 ? 15.929 -9.208 -12.802 1.00 70.56 95 ALA A N 1
ATOM 760 C CA . ALA A 1 95 ? 17.031 -8.343 -12.362 1.00 70.56 95 ALA A CA 1
ATOM 761 C C . ALA A 1 95 ? 16.608 -7.247 -11.355 1.00 70.56 95 ALA A C 1
ATOM 763 O O . ALA A 1 95 ? 17.453 -6.532 -10.815 1.00 70.56 95 ALA A O 1
ATOM 764 N N . ASP A 1 96 ? 15.306 -7.072 -11.117 1.00 77.81 96 ASP A N 1
ATOM 765 C CA . ASP A 1 96 ? 14.761 -6.150 -10.117 1.00 77.81 96 ASP A CA 1
ATOM 766 C C . ASP A 1 96 ? 15.09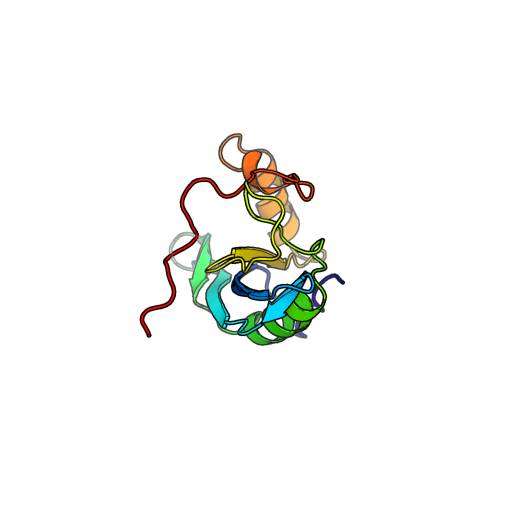8 -6.586 -8.692 1.00 77.81 96 ASP A C 1
ATOM 768 O O . ASP A 1 96 ? 15.337 -5.737 -7.837 1.00 77.81 96 ASP A O 1
ATOM 772 N N . TYR A 1 97 ? 15.194 -7.893 -8.432 1.00 77.50 97 TYR A N 1
ATOM 773 C CA . TYR A 1 97 ? 15.501 -8.403 -7.097 1.00 77.50 97 TYR A CA 1
ATOM 774 C C . TYR A 1 97 ? 16.820 -7.826 -6.548 1.00 77.50 97 TYR A C 1
ATOM 776 O O . TYR A 1 97 ? 16.855 -7.313 -5.431 1.00 77.50 97 TYR A O 1
ATOM 784 N N . LYS A 1 98 ? 17.876 -7.789 -7.377 1.00 76.31 98 LYS A N 1
ATOM 785 C CA . LYS A 1 98 ? 19.175 -7.187 -7.022 1.00 76.31 98 LYS A CA 1
ATOM 786 C C . LYS A 1 98 ? 19.076 -5.678 -6.770 1.00 76.31 98 LYS A C 1
ATOM 788 O O . LYS A 1 98 ? 19.721 -5.167 -5.860 1.00 76.31 98 LYS A O 1
ATOM 793 N N . TYR A 1 99 ? 18.252 -4.969 -7.547 1.00 77.69 99 TYR A N 1
ATOM 794 C CA . TYR A 1 99 ? 18.013 -3.534 -7.358 1.00 77.69 99 TYR A CA 1
ATOM 795 C C . TYR A 1 99 ? 17.405 -3.256 -5.976 1.00 77.69 99 TYR A C 1
ATOM 797 O O . TYR A 1 99 ? 17.923 -2.430 -5.226 1.00 77.69 99 TYR A O 1
ATOM 805 N N . PHE A 1 100 ? 16.366 -4.003 -5.590 1.00 76.88 100 PHE A N 1
ATOM 806 C CA . PHE A 1 100 ? 15.740 -3.846 -4.275 1.00 76.88 100 PHE A CA 1
ATOM 807 C C . PHE A 1 100 ? 16.636 -4.299 -3.114 1.00 76.88 100 PHE A C 1
ATOM 809 O O . PHE A 1 100 ? 16.599 -3.669 -2.058 1.00 76.88 100 PHE A O 1
ATOM 816 N N . GLU A 1 101 ? 17.463 -5.338 -3.277 1.00 75.94 101 GLU A N 1
ATOM 817 C CA . GLU A 1 101 ? 18.441 -5.717 -2.245 1.00 75.94 101 GLU A CA 1
ATOM 818 C C . GLU A 1 101 ? 19.482 -4.621 -1.997 1.00 75.94 101 GLU A C 1
ATOM 820 O O . GLU A 1 101 ? 19.793 -4.321 -0.843 1.00 75.94 101 GLU A O 1
ATOM 825 N N . ASN A 1 102 ? 19.986 -3.993 -3.062 1.00 73.12 102 ASN A N 1
ATOM 826 C CA . ASN A 1 102 ? 20.943 -2.893 -2.952 1.00 73.12 102 ASN A CA 1
ATOM 827 C C . ASN A 1 102 ? 20.314 -1.676 -2.263 1.00 73.12 102 ASN A C 1
ATOM 829 O O . ASN A 1 102 ? 20.915 -1.103 -1.356 1.00 73.12 102 ASN A O 1
ATOM 833 N N . ILE A 1 103 ? 19.070 -1.339 -2.616 1.00 71.31 103 ILE A N 1
ATOM 834 C CA . ILE A 1 103 ? 18.311 -0.272 -1.952 1.00 71.31 103 ILE A CA 1
ATOM 835 C C . ILE A 1 103 ? 18.093 -0.577 -0.468 1.00 71.31 103 ILE A C 1
ATOM 837 O O . ILE A 1 103 ? 18.260 0.306 0.368 1.00 71.31 103 ILE A O 1
ATOM 841 N N . ARG A 1 104 ? 17.758 -1.823 -0.111 1.00 66.81 104 ARG A N 1
ATOM 842 C CA . ARG A 1 104 ? 17.507 -2.217 1.285 1.00 66.81 104 ARG A CA 1
ATOM 843 C C . ARG A 1 104 ? 18.759 -2.132 2.168 1.00 66.81 104 ARG A C 1
ATOM 845 O O . ARG A 1 104 ? 18.639 -1.984 3.382 1.00 66.81 104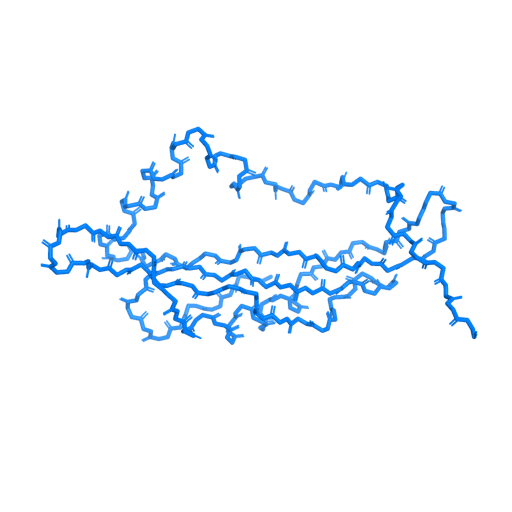 ARG A O 1
ATOM 852 N N . LYS A 1 105 ? 19.951 -2.232 1.575 1.00 63.81 105 LYS A N 1
ATOM 853 C CA . LYS A 1 105 ? 21.238 -2.077 2.271 1.00 63.81 105 LYS A CA 1
ATOM 854 C C . LYS A 1 105 ? 21.622 -0.609 2.496 1.00 63.81 105 LYS A C 1
ATOM 856 O O . LYS A 1 105 ? 22.458 -0.357 3.363 1.00 63.81 105 LYS A O 1
ATOM 861 N N . SER A 1 106 ? 21.000 0.336 1.782 1.00 53.12 106 SER A N 1
ATOM 862 C CA . SER A 1 106 ? 21.229 1.769 1.981 1.00 53.12 106 SER A CA 1
ATOM 863 C C . SER A 1 106 ? 20.697 2.224 3.353 1.00 53.12 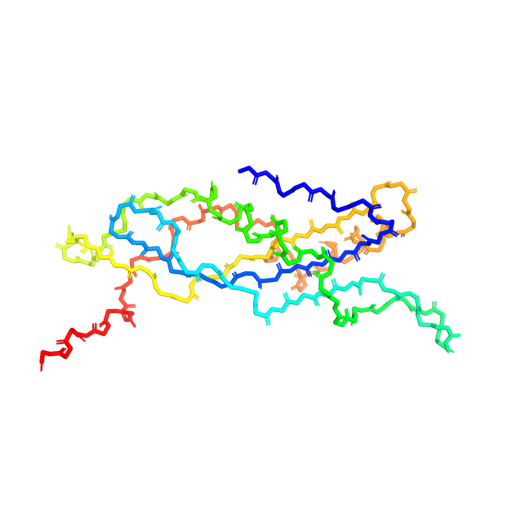106 SER A C 1
ATOM 865 O O . SER A 1 106 ? 19.548 1.913 3.689 1.00 53.12 106 SER A O 1
ATOM 867 N N . PRO A 1 107 ? 21.502 2.930 4.172 1.00 46.03 107 PRO A N 1
ATOM 868 C CA . PRO A 1 107 ? 21.117 3.351 5.520 1.00 46.03 107 PRO A CA 1
ATOM 869 C C . PRO A 1 107 ? 19.863 4.238 5.546 1.00 46.03 107 PRO A C 1
ATOM 871 O O . PRO A 1 107 ? 19.058 4.084 6.462 1.00 46.03 107 PRO A O 1
ATOM 874 N N . ASP A 1 108 ? 19.619 5.035 4.502 1.00 43.16 108 ASP A N 1
ATOM 875 C CA . ASP A 1 108 ? 18.448 5.923 4.393 1.00 43.16 108 ASP A CA 1
ATOM 876 C C . ASP A 1 108 ? 17.103 5.181 4.242 1.00 43.16 108 ASP A C 1
ATOM 878 O O . ASP A 1 108 ? 16.038 5.775 4.397 1.00 43.16 108 ASP A O 1
ATOM 882 N N . LEU A 1 109 ? 17.115 3.870 3.954 1.00 44.16 109 LEU A N 1
ATOM 883 C CA . LEU A 1 109 ? 15.903 3.047 3.806 1.00 44.16 109 LEU A CA 1
ATOM 884 C C . LEU A 1 109 ? 15.749 1.942 4.861 1.00 44.16 109 LEU A C 1
ATOM 886 O O . LEU A 1 109 ? 14.710 1.271 4.880 1.00 44.16 109 LEU A O 1
ATOM 890 N N . LYS A 1 110 ? 16.725 1.748 5.763 1.00 31.50 110 LYS A N 1
ATOM 891 C CA . LYS A 1 110 ? 16.606 0.763 6.859 1.00 31.50 110 LYS A CA 1
ATOM 892 C C . LYS A 1 110 ? 15.419 1.060 7.782 1.00 31.50 110 LYS A C 1
ATOM 894 O O . LYS A 1 110 ? 14.822 0.119 8.303 1.00 31.50 110 LYS A O 1
ATOM 899 N N . ASP A 1 111 ? 15.006 2.323 7.870 1.00 33.97 111 ASP A N 1
ATOM 900 C CA . ASP A 1 111 ? 13.859 2.779 8.666 1.00 33.97 111 ASP A CA 1
ATOM 901 C C . ASP A 1 111 ? 12.489 2.307 8.111 1.00 33.97 111 ASP A C 1
ATOM 903 O O . ASP A 1 111 ? 11.461 2.382 8.781 1.00 33.97 111 ASP A O 1
ATOM 907 N N . MET A 1 112 ? 12.451 1.755 6.887 1.00 38.66 112 MET A N 1
ATOM 908 C CA . MET A 1 112 ? 11.211 1.331 6.214 1.00 38.66 112 MET A CA 1
ATOM 909 C C . MET A 1 112 ? 10.989 -0.187 6.139 1.00 38.66 112 MET A C 1
ATOM 911 O O . MET A 1 112 ? 9.898 -0.610 5.758 1.00 38.66 112 MET A O 1
ATOM 915 N N . SER A 1 113 ? 11.986 -1.025 6.461 1.00 33.03 113 SER A N 1
ATOM 916 C CA . SER A 1 113 ? 11.859 -2.495 6.320 1.00 33.03 113 SER A CA 1
ATOM 917 C C . SER A 1 113 ? 11.452 -3.219 7.609 1.00 33.03 113 SER A C 1
ATOM 919 O O . SER A 1 113 ? 10.973 -4.347 7.545 1.00 33.03 113 SER A O 1
ATOM 921 N N . HIS A 1 114 ? 11.568 -2.547 8.756 1.00 32.75 114 HIS A N 1
ATOM 922 C CA . HIS A 1 114 ? 11.072 -3.007 10.050 1.00 32.75 114 HIS A CA 1
ATOM 923 C C . HIS A 1 114 ? 10.600 -1.810 10.882 1.00 32.75 114 HIS A C 1
ATOM 925 O O . HIS A 1 114 ? 11.139 -1.520 11.941 1.00 32.75 114 HIS A O 1
ATOM 931 N N . LYS A 1 115 ? 9.506 -1.172 10.473 1.00 32.78 115 LYS A N 1
ATOM 932 C CA . LYS A 1 115 ? 8.452 -1.075 11.476 1.00 32.78 115 LYS A CA 1
ATOM 933 C C . LYS A 1 115 ? 7.687 -2.387 11.370 1.00 32.78 115 LYS A C 1
ATOM 935 O O . LYS A 1 115 ? 6.661 -2.479 10.701 1.00 32.78 115 LYS A O 1
ATOM 940 N N . GLU A 1 116 ? 8.198 -3.415 12.067 1.00 28.45 116 GLU A N 1
ATOM 941 C CA . GLU A 1 116 ? 7.288 -4.226 12.888 1.00 28.45 116 GLU A CA 1
ATOM 942 C C . GLU A 1 116 ? 6.233 -3.270 13.404 1.00 28.45 116 GLU A C 1
ATOM 944 O O . GLU A 1 116 ? 6.643 -2.179 13.803 1.00 28.45 116 GLU A O 1
ATOM 949 N N . ILE A 1 117 ? 4.948 -3.634 13.308 1.00 36.62 117 ILE A N 1
ATOM 950 C CA . ILE A 1 117 ? 3.820 -2.877 13.860 1.00 36.62 117 ILE A CA 1
ATOM 951 C C . ILE A 1 117 ? 4.286 -2.354 15.205 1.00 36.62 117 ILE A C 1
ATOM 953 O O . ILE A 1 117 ? 4.271 -3.078 16.193 1.00 36.62 117 ILE A O 1
ATOM 957 N N . THR A 1 118 ? 4.832 -1.147 15.213 1.00 27.83 118 THR A N 1
ATOM 958 C CA . THR A 1 118 ? 5.436 -0.620 16.409 1.00 27.83 118 THR A CA 1
ATOM 959 C C . THR A 1 118 ? 4.186 -0.072 17.037 1.00 27.83 118 THR A C 1
ATOM 961 O O . THR A 1 118 ? 3.539 0.775 16.407 1.00 27.83 118 THR A O 1
ATOM 964 N N . PRO A 1 119 ? 3.737 -0.602 18.182 1.00 38.28 119 PRO A N 1
ATOM 965 C CA . PRO A 1 119 ? 2.676 0.061 18.902 1.00 38.28 119 PRO A CA 1
ATOM 966 C C . PRO A 1 119 ? 3.298 1.376 19.380 1.00 38.28 119 PRO A C 1
ATOM 968 O O . PRO A 1 119 ? 3.938 1.440 20.418 1.00 38.28 119 PRO A O 1
ATOM 971 N N . LEU A 1 120 ? 3.244 2.401 18.537 1.00 32.50 120 LEU A N 1
ATOM 972 C CA . LEU A 1 120 ? 3.860 3.705 18.732 1.00 32.50 120 LEU A CA 1
ATOM 973 C C . LEU A 1 120 ? 3.001 4.690 17.937 1.00 32.50 120 LEU A C 1
ATOM 975 O O . LEU A 1 120 ? 2.932 4.595 16.718 1.00 32.50 120 LEU A O 1
ATOM 979 N N . LYS A 1 121 ? 2.307 5.653 18.528 1.00 31.61 121 LYS A N 1
ATOM 980 C CA . LYS A 1 121 ? 2.325 6.207 19.884 1.00 31.61 121 LYS A CA 1
ATOM 981 C C . LYS A 1 121 ? 0.873 6.514 20.259 1.00 31.61 121 LYS A C 1
ATOM 983 O O . LYS A 1 121 ? 0.038 6.691 19.372 1.00 31.61 121 LYS A O 1
ATOM 988 N N . THR A 1 122 ? 0.577 6.587 21.552 1.00 33.88 122 THR A N 1
ATOM 989 C CA . THR A 1 122 ? -0.612 7.286 22.056 1.00 33.88 122 THR A CA 1
ATOM 990 C C . THR A 1 122 ? -0.801 8.590 21.269 1.00 33.88 122 THR A C 1
ATOM 992 O O . THR A 1 122 ? 0.160 9.358 21.157 1.00 33.88 122 THR A O 1
ATOM 995 N N . PRO A 1 123 ? -1.978 8.841 20.667 1.00 39.44 123 PRO A N 1
ATOM 996 C CA . PRO A 1 123 ? -2.204 10.072 19.935 1.00 39.44 123 PRO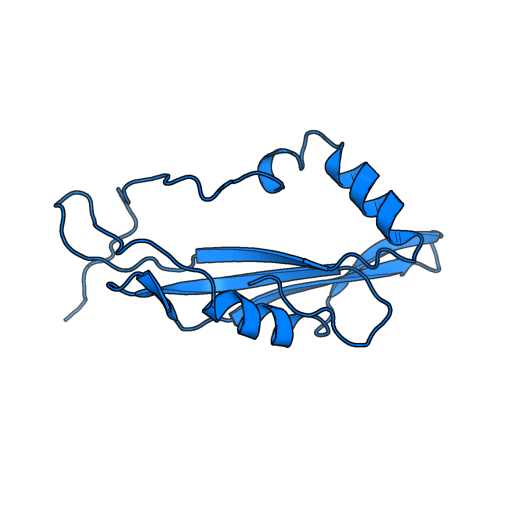 A CA 1
ATOM 997 C C . PRO A 1 123 ? -2.425 11.193 20.949 1.00 39.44 123 PRO A C 1
ATOM 999 O O . PRO A 1 123 ? -3.554 11.543 21.282 1.00 39.44 123 PRO A O 1
ATOM 1002 N N . VAL A 1 124 ? -1.326 11.755 21.440 1.00 40.16 124 VAL A N 1
ATOM 1003 C CA . VAL A 1 124 ? -1.292 13.182 21.741 1.00 40.16 124 VAL A CA 1
ATOM 1004 C C . VAL A 1 124 ? -1.252 13.851 20.358 1.00 40.16 124 VAL A C 1
ATOM 1006 O O . VAL A 1 124 ? -0.363 13.561 19.561 1.00 40.16 124 VAL A O 1
ATOM 1009 N N . ASP A 1 125 ? -2.291 14.624 20.034 1.00 36.38 125 ASP A N 1
ATOM 1010 C CA . ASP A 1 125 ? -2.380 15.564 18.894 1.00 36.38 125 ASP A CA 1
ATOM 1011 C C . ASP A 1 125 ? -3.008 15.147 17.545 1.00 36.38 125 ASP A C 1
ATOM 1013 O O . ASP A 1 125 ? -2.843 15.867 16.563 1.00 36.38 125 ASP A O 1
ATOM 1017 N N . GLN A 1 126 ? -3.816 14.081 17.440 1.00 42.53 126 GLN A N 1
ATOM 1018 C CA . GLN A 1 126 ? -4.594 13.845 16.192 1.00 42.53 126 GLN A CA 1
ATOM 1019 C C . GLN A 1 126 ? -6.117 13.740 16.344 1.00 42.53 126 GLN A C 1
ATOM 1021 O O . GLN A 1 126 ? -6.826 13.547 15.353 1.00 42.53 126 GLN A O 1
ATOM 1026 N N . ALA A 1 127 ? -6.658 13.941 17.545 1.00 38.00 127 ALA A N 1
ATOM 1027 C CA . ALA A 1 127 ? -8.099 14.068 17.729 1.00 38.00 127 ALA A CA 1
ATOM 1028 C C . ALA A 1 127 ? -8.536 15.509 17.419 1.00 38.00 127 ALA A C 1
ATOM 1030 O O . ALA A 1 127 ? -8.4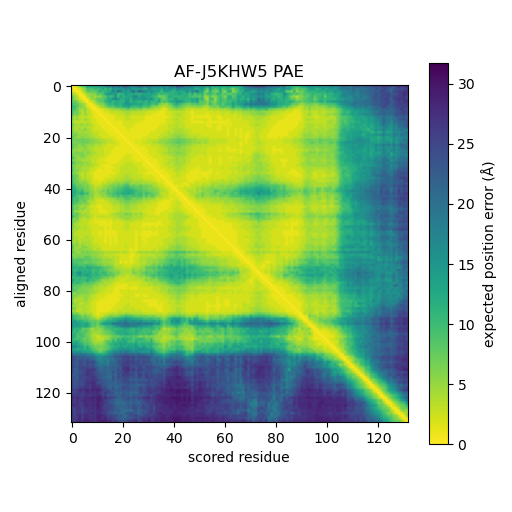40 16.387 18.271 1.00 38.00 127 ALA A O 1
ATOM 1031 N N . ARG A 1 128 ? -9.034 15.764 16.202 1.00 42.50 128 ARG A N 1
ATOM 1032 C CA . ARG A 1 128 ? -9.864 16.956 15.974 1.00 42.50 128 ARG A CA 1
ATOM 1033 C C . ARG A 1 128 ? -11.237 16.742 16.635 1.00 42.50 128 ARG A C 1
ATOM 1035 O O . ARG A 1 128 ? -11.807 15.660 16.446 1.00 42.50 128 ARG A O 1
ATOM 1042 N N . PRO A 1 129 ? -11.761 17.715 17.405 1.00 37.88 129 PRO A N 1
ATOM 1043 C CA . PRO A 1 129 ? -13.114 17.647 17.948 1.00 37.88 129 PRO A CA 1
ATOM 1044 C C . PRO A 1 129 ? -14.150 17.485 16.832 1.00 37.88 129 PRO A C 1
ATOM 1046 O O . PRO A 1 129 ? -13.934 17.921 15.703 1.00 37.88 129 PRO A O 1
ATOM 1049 N N . ARG A 1 130 ? -15.272 16.831 17.148 1.00 39.75 130 ARG A N 1
ATOM 1050 C CA . ARG A 1 130 ? -16.453 16.830 16.279 1.00 39.75 130 ARG A CA 1
ATOM 1051 C C . ARG A 1 130 ? -17.013 18.250 16.248 1.00 39.75 130 ARG A C 1
ATOM 1053 O O . ARG A 1 130 ? -17.489 18.709 17.283 1.00 39.75 130 ARG A O 1
ATOM 1060 N N . ASP A 1 131 ? -16.989 18.891 15.088 1.00 43.12 131 ASP A N 1
ATOM 1061 C CA . ASP A 1 131 ? -17.877 20.019 14.825 1.00 43.12 131 ASP A CA 1
ATOM 1062 C C . ASP A 1 131 ? -19.305 19.452 14.732 1.00 43.12 131 ASP A C 1
ATOM 1064 O O . ASP A 1 131 ? -19.566 18.549 13.927 1.00 43.12 131 ASP A O 1
ATOM 1068 N N . TYR A 1 132 ? -20.167 19.888 15.655 1.00 42.94 132 TYR A N 1
ATOM 1069 C CA . TYR A 1 132 ? -21.615 19.654 15.645 1.00 42.94 132 TYR A CA 1
ATOM 1070 C C . TYR A 1 132 ? -22.307 20.724 14.805 1.00 42.94 132 TYR A C 1
ATOM 1072 O O . TYR A 1 132 ? -21.880 21.896 14.901 1.00 42.94 132 TYR A O 1
#

Nearest PDB structures (foldseek):
  7zc8-assembly1_B  TM=7.826E-01  e=8.645E-03  Pectobacterium carotovorum
  2gsk-assembly1_B  TM=7.983E-01  e=9.184E-03  Escherichia coli
  6sly-assembly1_A  TM=5.841E-01  e=1.484E-01  Helicobacter pylori
  3m7f-assembly1_B  TM=4.673E-01  e=8.538E+00  Mus musculus
  8j0o-assembly1_J  TM=2.820E-01  e=1.772E+00  Homo sapiens

Solvent-accessible surface area (backbone atoms only — not comparable to full-atom values): 7978 Å² total; per-residue (Å²): 101,81,56,68,82,61,101,57,102,60,28,36,38,29,33,36,32,24,30,31,40,50,77,14,44,53,40,80,66,42,77,77,45,36,29,32,53,41,75,37,88,88,78,76,42,78,43,78,39,83,41,72,79,54,46,65,38,46,49,59,26,49,61,53,50,80,49,69,61,39,49,39,83,85,70,43,75,34,66,48,70,79,41,73,49,77,48,75,44,72,41,79,91,48,79,56,41,61,54,53,53,56,51,56,70,35,76,92,43,50,78,71,80,64,68,57,88,62,96,73,70,74,54,83,87,69,83,75,78,83,86,128

Foldseek 3Di:
DAFDAFPDQWWWKWKWWFKAFQQQFTDDIFTPFTWTFDQDPVVRDTDTDGDDRCGVSVSVVNRVDGDHRAAAPVRDGDMGGGDIDMRTGANPVDPSVVVVVVVCPDPVCVVPPDPPVVCDDRDPDDDDDDDD

pLDDT: mean 76.92, std 21.73, range [27.83, 96.38]

Organism: NCBI:txid1123867

Secondary structure (DSSP, 8-state):
-PPPPPSSS--EEEEEEEEE-TTSBEEEEEEEEEEEEEEETTTTEEEEEE-STTHHHHHHHHTT-B----B-TTS-B--EEEEEEEEEE--TTSTHHHHHHHHHHSGGGGGGT----------SS-------

Mean predicted aligned error: 10.71 Å